Protein AF-A0A8J4QAY8-F1 (afdb_monomer_lite)

Sequence (76 aa):
LLSLEEPWTLVLDDALANSFIAPVTEDIKDDHQLTFEEYERSWEQNEELGLNDIDTSSADGAYHSTDTTMQGQTEV

InterPro domains:
  IPR040141 ZPR1 [PTHR10876] (2-64)
  IPR042451 ZPR1, A/B domain [G3DSA:2.60.120.1040] (1-51)
  IPR056180 ZPR1, jelly-roll domain [PF22794] (3-51)

Organism: NCBI:txid60419

Foldseek 3Di:
DDDDPDDDDDDDDDQVPPDDDDAPDPDNVPRPNDDDDDDHDDPVRCVVVVNVVDDCVVVVVVVVVVVVVVVVPPDD

Radius of gyration: 20.97 Å; chains: 1; bounding box: 33×59×44 Å

Structure (mmCIF, N/CA/C/O backbone):
data_AF-A0A8J4QAY8-F1
#
_entry.id   AF-A0A8J4QAY8-F1
#
loop_
_atom_site.group_PDB
_atom_site.id
_atom_site.type_symbol
_atom_site.label_atom_id
_atom_site.label_alt_id
_atom_site.label_comp_id
_atom_site.label_asym_id
_atom_site.label_entity_id
_atom_site.label_seq_id
_atom_site.pdbx_PDB_ins_code
_atom_site.Cartn_x
_atom_site.Cartn_y
_atom_site.Cartn_z
_atom_site.occupancy
_atom_site.B_iso_or_equiv
_atom_site.auth_seq_id
_atom_site.auth_comp_id
_atom_site.auth_asym_id
_atom_site.auth_atom_id
_atom_site.pdbx_PDB_model_num
ATOM 1 N N . LEU A 1 1 ? -17.133 -17.623 8.146 1.00 50.75 1 LEU A N 1
ATOM 2 C CA . LEU A 1 1 ? -16.198 -16.715 8.845 1.00 50.75 1 LEU A CA 1
ATOM 3 C C . LEU A 1 1 ? -15.319 -17.574 9.736 1.00 50.75 1 LEU A C 1
ATOM 5 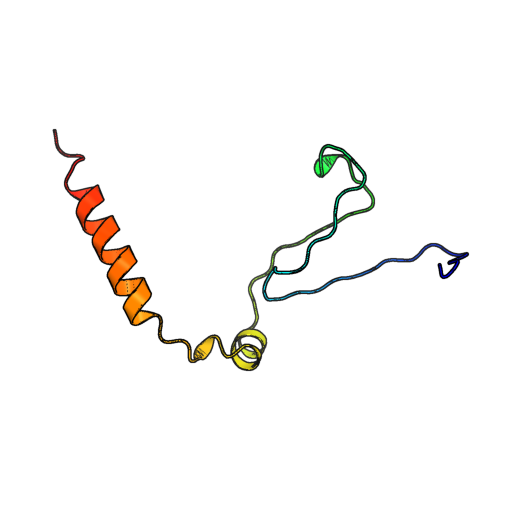O O . LEU A 1 1 ? -15.871 -18.407 10.446 1.00 50.75 1 LEU A O 1
ATOM 9 N N . LEU A 1 2 ? -13.993 -17.450 9.633 1.00 77.31 2 LEU A N 1
ATOM 10 C CA . LEU A 1 2 ? -13.091 -18.041 10.625 1.00 77.31 2 LEU A CA 1
ATOM 11 C C . LEU A 1 2 ? -13.260 -17.270 11.941 1.00 77.31 2 LEU A C 1
ATOM 13 O O . LEU A 1 2 ? -13.351 -16.045 11.914 1.00 77.31 2 LEU A O 1
ATOM 17 N N . SER A 1 3 ? -13.344 -17.985 13.062 1.00 84.06 3 SER A N 1
ATOM 18 C CA . SER A 1 3 ? -13.347 -17.381 14.395 1.00 84.06 3 SER A CA 1
ATOM 19 C C . SER A 1 3 ? -11.915 -17.372 14.912 1.00 84.06 3 SER A C 1
ATOM 21 O O . SER A 1 3 ? -11.280 -18.424 14.948 1.00 84.06 3 SER A O 1
ATOM 23 N N . LEU A 1 4 ? -11.411 -16.196 15.273 1.00 84.25 4 LEU A N 1
ATOM 24 C CA . LEU A 1 4 ? -10.116 -16.027 15.929 1.00 84.25 4 LEU A CA 1
ATOM 25 C C . LEU A 1 4 ? -10.394 -15.729 17.403 1.00 84.25 4 LEU A C 1
ATOM 27 O O . LEU A 1 4 ? -11.123 -14.791 17.713 1.00 84.25 4 LEU A O 1
ATOM 31 N N . GLU A 1 5 ? -9.882 -16.580 18.290 1.00 89.44 5 GLU A N 1
ATOM 32 C CA . GLU A 1 5 ? -10.151 -16.513 19.735 1.00 89.44 5 GLU A CA 1
ATOM 33 C C . GLU A 1 5 ? -9.141 -15.629 20.482 1.00 89.44 5 GLU A C 1
ATOM 35 O O . GLU A 1 5 ? -9.443 -15.130 21.564 1.00 89.44 5 GLU A O 1
ATOM 40 N N . GLU A 1 6 ? -7.971 -15.388 19.886 1.00 92.12 6 GLU A N 1
ATOM 41 C CA . GLU A 1 6 ? -6.890 -14.589 20.466 1.00 92.12 6 GLU A CA 1
ATOM 42 C C . GLU A 1 6 ? -6.583 -13.348 19.607 1.00 92.12 6 GLU A C 1
ATOM 44 O O . GLU A 1 6 ? -6.737 -13.403 18.380 1.00 92.12 6 GLU A O 1
ATOM 49 N N . PRO A 1 7 ? -6.144 -12.227 20.217 1.00 91.81 7 PRO A N 1
ATOM 50 C CA . PRO A 1 7 ? -5.682 -11.053 19.480 1.00 91.81 7 PRO A CA 1
ATOM 51 C C . PRO A 1 7 ? -4.494 -11.372 18.567 1.00 91.81 7 PRO A C 1
ATOM 53 O O . PRO A 1 7 ? -3.625 -12.172 18.912 1.00 91.81 7 PRO A O 1
ATOM 56 N N . TRP A 1 8 ? -4.423 -10.697 17.424 1.00 93.31 8 TRP A N 1
ATOM 57 C CA . TRP A 1 8 ? -3.363 -10.865 16.431 1.00 93.31 8 TRP A CA 1
ATOM 58 C C . TRP A 1 8 ? -3.030 -9.528 15.763 1.00 93.31 8 TRP A C 1
ATOM 60 O O . TRP A 1 8 ? -3.809 -8.578 15.833 1.00 93.31 8 TRP A O 1
ATOM 70 N N . THR A 1 9 ? -1.883 -9.478 15.085 1.00 94.50 9 THR A N 1
ATOM 71 C CA . THR A 1 9 ? -1.439 -8.329 14.285 1.00 94.50 9 THR A CA 1
ATOM 72 C C . THR A 1 9 ? -1.289 -8.761 12.830 1.00 94.50 9 THR A C 1
ATOM 74 O O . THR A 1 9 ? -0.590 -9.734 12.550 1.00 94.50 9 THR A O 1
ATOM 77 N N . LEU A 1 10 ? -1.941 -8.056 11.903 1.00 94.12 10 LEU A N 1
ATOM 78 C CA . LEU A 1 10 ? -1.691 -8.194 10.466 1.00 94.12 10 LEU A CA 1
ATOM 79 C C . LEU A 1 10 ? -0.667 -7.145 10.065 1.00 94.12 10 LEU A C 1
ATOM 81 O O . LEU A 1 10 ? -0.869 -5.960 10.309 1.00 94.12 10 LEU A O 1
ATOM 85 N N . VAL A 1 11 ? 0.404 -7.599 9.425 1.00 95.75 11 VAL A N 1
ATOM 86 C CA . VAL A 1 11 ? 1.359 -6.733 8.740 1.00 95.75 11 VAL A CA 1
ATOM 87 C C . VAL A 1 11 ? 1.110 -6.900 7.251 1.00 95.75 11 VAL A C 1
ATOM 89 O O . VAL A 1 11 ? 1.161 -8.021 6.741 1.00 95.75 11 VAL A O 1
ATOM 92 N N . LEU A 1 12 ? 0.789 -5.800 6.578 1.00 96.69 12 LEU A N 1
ATOM 93 C CA . LEU A 1 12 ? 0.593 -5.754 5.137 1.00 96.69 12 LEU A CA 1
ATOM 94 C C . LEU A 1 12 ? 1.682 -4.863 4.548 1.00 96.69 12 LEU A C 1
ATOM 96 O O . LEU A 1 12 ? 1.706 -3.669 4.824 1.00 96.69 12 LEU A O 1
ATOM 100 N N . ASP A 1 13 ? 2.575 -5.467 3.772 1.00 95.94 13 ASP A N 1
ATOM 101 C CA . ASP A 1 13 ? 3.681 -4.787 3.107 1.00 95.94 13 ASP A CA 1
ATOM 102 C C . ASP A 1 13 ? 3.445 -4.820 1.591 1.00 95.94 13 ASP A C 1
ATOM 104 O O . ASP A 1 13 ? 3.343 -5.896 0.997 1.00 95.94 13 ASP A O 1
ATOM 108 N N . ASP A 1 14 ? 3.293 -3.644 0.982 1.00 96.31 14 ASP A N 1
ATOM 109 C CA . ASP A 1 14 ? 3.038 -3.479 -0.447 1.00 96.31 14 ASP A CA 1
ATOM 110 C C . ASP A 1 14 ? 3.885 -2.337 -1.015 1.00 96.31 14 ASP A C 1
ATOM 112 O O . ASP A 1 14 ? 3.541 -1.159 -0.906 1.00 96.31 14 ASP A O 1
ATOM 116 N N . ALA A 1 15 ? 4.967 -2.715 -1.692 1.00 95.62 15 ALA A N 1
ATOM 117 C CA . ALA A 1 15 ? 5.912 -1.804 -2.327 1.00 95.62 15 ALA A CA 1
ATOM 118 C C . ALA A 1 15 ? 5.284 -0.898 -3.403 1.00 95.62 15 ALA A C 1
ATOM 120 O O . ALA A 1 15 ? 5.854 0.139 -3.739 1.00 95.62 15 ALA A O 1
ATOM 121 N N . LEU A 1 16 ? 4.133 -1.267 -3.974 1.00 94.88 16 LEU A N 1
ATOM 122 C CA . LEU A 1 16 ? 3.437 -0.454 -4.975 1.00 94.88 16 LEU A CA 1
ATOM 123 C C . LEU A 1 16 ? 2.361 0.459 -4.378 1.00 94.88 16 LEU A C 1
ATOM 125 O O . LEU A 1 16 ? 1.745 1.208 -5.135 1.00 94.88 16 LEU A O 1
ATOM 129 N N . ALA A 1 17 ? 2.129 0.396 -3.063 1.00 94.25 17 ALA A N 1
ATOM 130 C CA . ALA A 1 17 ? 1.088 1.154 -2.369 1.00 94.25 17 ALA A CA 1
ATOM 131 C C . ALA A 1 17 ? -0.323 0.983 -2.984 1.00 94.25 17 ALA A C 1
ATOM 133 O O . ALA A 1 17 ? -1.138 1.905 -2.969 1.00 94.25 17 ALA A O 1
ATOM 134 N N . ASN A 1 18 ? -0.626 -0.198 -3.535 1.00 95.75 18 ASN A N 1
ATOM 135 C CA . ASN A 1 18 ? -1.929 -0.507 -4.140 1.00 95.75 18 ASN A CA 1
ATOM 136 C C . ASN A 1 18 ? -2.919 -1.128 -3.142 1.00 95.75 18 ASN A C 1
ATOM 138 O O . ASN A 1 18 ? -4.120 -1.218 -3.411 1.00 95.75 18 ASN A O 1
ATOM 142 N N . SER A 1 19 ? -2.417 -1.593 -2.006 1.00 96.00 19 SER A N 1
ATOM 143 C CA . SER A 1 19 ? -3.192 -2.186 -0.929 1.00 96.00 19 SER A CA 1
ATOM 144 C C . SER A 1 19 ? -3.835 -1.121 -0.041 1.00 96.00 19 SER A C 1
ATOM 146 O O . SER A 1 19 ? -3.271 -0.056 0.192 1.00 96.00 19 SER A O 1
ATOM 148 N N . PHE A 1 20 ? -5.022 -1.421 0.493 1.00 94.31 20 PHE A N 1
ATOM 149 C CA . PHE A 1 20 ? -5.777 -0.497 1.340 1.00 94.31 20 PHE A CA 1
ATOM 150 C C . PHE A 1 20 ? -6.458 -1.222 2.504 1.00 94.31 20 PHE A C 1
ATOM 152 O O . PHE A 1 20 ? -7.107 -2.253 2.312 1.00 94.31 20 PHE A O 1
ATOM 159 N N . ILE A 1 21 ? -6.352 -0.640 3.701 1.00 94.56 21 ILE A N 1
ATOM 160 C CA . ILE A 1 21 ? -7.082 -1.050 4.903 1.00 94.56 21 ILE A CA 1
ATOM 161 C C . ILE A 1 21 ? -7.982 0.116 5.311 1.00 94.56 21 ILE A C 1
ATOM 163 O O . ILE A 1 21 ? -7.502 1.222 5.550 1.00 94.56 21 ILE A O 1
ATOM 167 N N . ALA A 1 22 ? -9.290 -0.132 5.386 1.00 94.31 22 ALA A N 1
ATOM 168 C CA . ALA A 1 22 ? -10.245 0.874 5.833 1.00 94.31 22 ALA A CA 1
ATOM 169 C C . ALA A 1 22 ? -10.105 1.105 7.350 1.00 94.31 22 ALA A C 1
ATOM 171 O O . ALA A 1 22 ? -10.169 0.123 8.097 1.00 94.31 22 ALA A O 1
ATOM 172 N N . PRO A 1 23 ? -9.963 2.362 7.814 1.00 94.25 23 PRO A N 1
ATOM 173 C CA . PRO A 1 23 ? -10.047 2.684 9.234 1.00 94.25 23 PRO A CA 1
ATOM 174 C C . PRO A 1 23 ?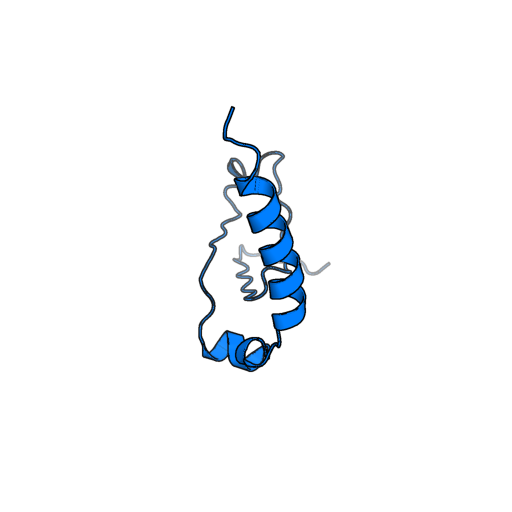 -11.407 2.282 9.807 1.00 94.25 23 PRO A C 1
ATOM 176 O O . PRO A 1 23 ? -12.427 2.306 9.111 1.00 94.25 23 PRO A O 1
ATOM 179 N N . VAL A 1 24 ? -11.434 1.930 11.090 1.00 94.06 24 VAL A N 1
ATOM 180 C CA . VAL A 1 24 ? -12.690 1.626 11.797 1.00 94.06 24 VAL A CA 1
ATOM 181 C C . VAL A 1 24 ? -13.401 2.911 12.252 1.00 94.06 24 VAL A C 1
ATOM 183 O O . VAL A 1 24 ? -14.604 2.898 12.517 1.00 94.06 24 VAL A O 1
ATOM 186 N N . THR A 1 25 ? -12.669 4.023 12.332 1.00 94.50 25 THR A N 1
ATOM 187 C CA . THR A 1 25 ? -13.150 5.356 12.723 1.00 94.50 25 THR A CA 1
ATOM 188 C C . THR A 1 25 ? -13.351 6.278 11.515 1.00 94.50 25 THR A C 1
ATOM 190 O O . THR A 1 25 ? -12.851 6.020 10.425 1.00 94.50 25 THR A O 1
ATOM 193 N N . GLU A 1 26 ? -14.080 7.383 11.714 1.00 92.69 26 GLU A N 1
ATOM 194 C CA . GLU A 1 26 ? -14.302 8.409 10.676 1.00 92.69 26 GLU A CA 1
ATOM 195 C C . GLU A 1 26 ? -13.009 9.144 10.289 1.00 92.69 26 GLU A C 1
ATOM 197 O O . GLU A 1 26 ? -12.773 9.432 9.118 1.00 92.69 26 GLU A O 1
ATOM 202 N N . ASP A 1 27 ? -12.165 9.455 11.277 1.00 92.06 27 ASP A N 1
ATOM 203 C CA . ASP A 1 27 ? -10.843 10.040 11.066 1.00 92.06 27 ASP A CA 1
ATOM 204 C C . ASP A 1 27 ? -9.775 8.998 11.404 1.00 92.06 27 ASP A C 1
ATOM 206 O O . ASP A 1 27 ? -9.801 8.394 12.480 1.00 92.06 27 ASP A O 1
ATOM 210 N N . ILE A 1 28 ? -8.822 8.799 10.492 1.00 90.75 28 ILE A N 1
ATOM 211 C CA . ILE A 1 28 ? -7.733 7.828 10.642 1.00 90.75 28 ILE A CA 1
ATOM 212 C C . ILE A 1 28 ? -6.881 8.094 11.886 1.00 90.75 28 ILE A C 1
ATOM 214 O O . ILE A 1 28 ? -6.361 7.156 12.483 1.00 90.75 28 ILE A O 1
ATOM 218 N N . LYS A 1 29 ? -6.770 9.355 12.325 1.00 91.25 29 LYS A N 1
ATOM 219 C CA . LYS A 1 29 ? -6.002 9.709 13.532 1.00 91.25 29 LYS A CA 1
ATOM 220 C C . LYS A 1 29 ? -6.610 9.140 14.821 1.00 91.25 29 LYS A C 1
ATOM 222 O O . LYS A 1 29 ? -5.917 9.065 15.834 1.00 91.25 29 LYS A O 1
ATOM 227 N N . ASP A 1 30 ? -7.892 8.778 14.778 1.00 95.50 30 ASP A N 1
ATOM 228 C CA . ASP A 1 30 ? -8.635 8.239 15.914 1.00 95.50 30 ASP A CA 1
ATOM 229 C C . ASP A 1 30 ? -8.593 6.694 15.950 1.00 95.50 30 ASP A C 1
ATOM 231 O O . ASP A 1 30 ? -9.032 6.092 16.933 1.00 95.50 30 ASP A O 1
ATOM 235 N N . ASP A 1 31 ? -8.044 6.032 14.920 1.00 95.88 31 ASP A N 1
ATOM 236 C CA . ASP A 1 31 ? -7.874 4.576 14.894 1.00 95.88 31 ASP A CA 1
ATOM 237 C C . ASP A 1 31 ? -6.550 4.167 15.560 1.00 95.88 31 ASP A C 1
ATOM 239 O O . ASP A 1 31 ? -5.472 4.251 14.980 1.00 95.88 31 ASP A O 1
ATOM 243 N N . HIS A 1 32 ? -6.621 3.702 16.808 1.00 94.62 32 HIS A N 1
ATOM 244 C CA . HIS A 1 32 ? -5.443 3.256 17.564 1.00 94.62 32 HIS A CA 1
ATOM 245 C C . HIS A 1 32 ? -4.997 1.817 17.250 1.00 94.62 32 HIS A C 1
ATOM 247 O O . HIS A 1 32 ? -4.016 1.351 17.832 1.00 94.62 32 HIS A O 1
ATOM 253 N N . GLN A 1 33 ? -5.722 1.093 16.391 1.00 95.00 33 GLN A N 1
ATOM 254 C CA . GLN A 1 33 ? -5.402 -0.287 15.998 1.00 95.00 33 GLN A CA 1
ATOM 255 C C 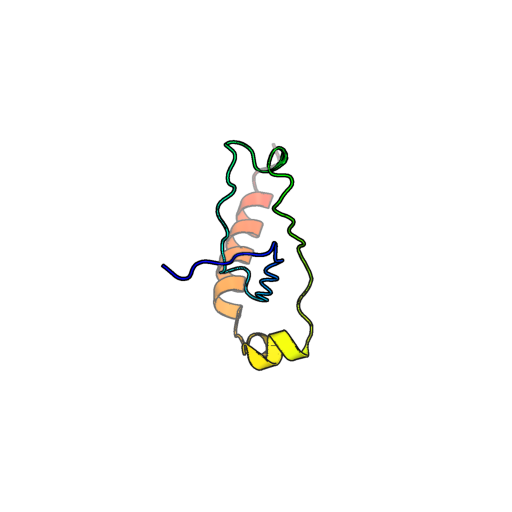. GLN A 1 33 ? -4.750 -0.368 14.614 1.00 95.00 33 GLN A C 1
ATOM 257 O O . GLN A 1 33 ? -4.272 -1.436 14.231 1.00 95.00 33 GLN A O 1
ATOM 262 N N . LEU A 1 34 ? -4.717 0.746 13.880 1.00 95.00 34 LEU A N 1
ATOM 263 C CA . LEU A 1 34 ? -4.115 0.854 12.561 1.00 95.00 34 LEU A CA 1
ATOM 264 C C . LEU A 1 34 ? -2.879 1.756 12.611 1.00 95.00 34 LEU A C 1
ATOM 266 O O . LEU A 1 34 ? -2.927 2.892 13.072 1.00 95.00 34 LEU A O 1
ATOM 270 N N . THR A 1 35 ? -1.766 1.257 12.085 1.00 94.31 35 THR A N 1
ATOM 271 C CA . THR A 1 35 ? -0.537 2.029 11.873 1.00 94.31 35 THR A CA 1
ATOM 272 C C . THR A 1 35 ? -0.068 1.822 10.443 1.00 94.31 35 THR A C 1
ATOM 274 O O . THR A 1 35 ? -0.145 0.701 9.941 1.00 94.31 35 THR A O 1
ATOM 277 N N . PHE A 1 36 ? 0.443 2.872 9.806 1.00 94.06 36 PHE A N 1
ATOM 278 C CA . PHE A 1 36 ? 1.028 2.798 8.471 1.00 94.06 36 PHE A CA 1
ATOM 279 C C . PHE A 1 36 ? 2.346 3.567 8.429 1.00 94.06 36 PHE A C 1
ATOM 281 O O . PHE A 1 36 ? 2.538 4.534 9.170 1.00 94.06 36 PHE A O 1
ATOM 288 N N . GLU A 1 37 ? 3.242 3.127 7.555 1.00 94.94 37 GLU A N 1
ATOM 289 C CA . GLU A 1 37 ? 4.488 3.811 7.246 1.00 94.94 37 GLU A CA 1
ATOM 290 C C . GLU A 1 37 ? 4.691 3.824 5.733 1.00 94.94 37 GLU A C 1
ATOM 292 O O . GLU A 1 37 ? 4.340 2.872 5.038 1.00 94.94 37 GLU A O 1
ATOM 297 N N . GLU A 1 38 ? 5.233 4.927 5.231 1.00 95.50 38 GLU A N 1
ATOM 298 C CA . GLU A 1 38 ? 5.679 5.036 3.848 1.00 95.50 38 GLU A CA 1
ATOM 299 C C . GLU A 1 38 ? 7.187 4.815 3.818 1.00 95.50 38 GLU A C 1
ATOM 301 O O . GLU A 1 38 ? 7.920 5.329 4.670 1.00 95.50 38 GLU A O 1
ATOM 306 N N . TYR A 1 39 ? 7.656 4.053 2.836 1.00 95.75 39 TYR A N 1
ATOM 307 C CA . TYR A 1 39 ? 9.069 3.752 2.677 1.00 95.75 39 TYR A CA 1
ATOM 308 C C . TYR A 1 39 ? 9.493 3.867 1.214 1.00 95.75 39 TYR A C 1
ATOM 310 O O . TYR A 1 39 ? 8.696 3.689 0.293 1.00 95.75 39 TYR A O 1
ATOM 318 N N . GLU A 1 40 ? 10.776 4.157 1.006 1.00 96.75 40 GLU A N 1
ATOM 319 C CA . GLU A 1 40 ? 11.372 4.120 -0.326 1.00 96.75 40 GLU A CA 1
ATOM 320 C C . GLU A 1 40 ? 11.679 2.670 -0.700 1.00 96.75 40 GLU A C 1
ATOM 322 O O . GLU A 1 40 ? 12.332 1.950 0.063 1.00 96.75 40 GLU A O 1
ATOM 327 N N . ARG A 1 41 ? 11.221 2.244 -1.879 1.00 97.31 41 ARG A N 1
ATOM 328 C CA . ARG A 1 41 ? 11.503 0.899 -2.392 1.00 97.31 41 ARG A CA 1
ATOM 329 C C . ARG A 1 41 ? 13.007 0.679 -2.513 1.00 97.31 41 ARG A C 1
ATOM 331 O O . ARG A 1 41 ? 13.750 1.545 -2.972 1.00 97.31 41 ARG A O 1
ATOM 338 N N . SER A 1 42 ? 13.446 -0.522 -2.163 1.00 97.44 42 SER A N 1
ATOM 339 C CA . SER A 1 42 ? 14.800 -0.978 -2.473 1.00 97.44 42 SER A CA 1
ATOM 340 C C . SER A 1 42 ? 15.003 -1.142 -3.982 1.00 97.44 42 SER A C 1
ATOM 342 O O . SER A 1 42 ? 14.052 -1.273 -4.759 1.00 97.44 42 SER A O 1
ATOM 344 N N . TRP A 1 43 ? 16.269 -1.167 -4.399 1.00 97.50 43 TRP A N 1
ATOM 345 C CA . TRP A 1 43 ? 16.621 -1.395 -5.798 1.00 97.50 43 TRP A CA 1
ATOM 346 C C . TRP A 1 43 ? 16.124 -2.763 -6.287 1.00 97.50 43 TRP A C 1
ATOM 348 O O . TRP A 1 43 ? 15.569 -2.863 -7.379 1.00 97.50 43 TRP A O 1
ATOM 358 N N . GLU A 1 44 ? 16.248 -3.795 -5.452 1.00 97.69 44 GLU A N 1
ATOM 359 C CA . GLU A 1 44 ? 15.799 -5.157 -5.741 1.00 97.69 44 GLU A CA 1
ATOM 360 C C . GLU A 1 44 ? 14.275 -5.244 -5.892 1.00 97.69 44 GLU A C 1
ATOM 362 O O . GLU A 1 44 ? 13.792 -5.930 -6.790 1.00 97.69 44 GLU A O 1
ATOM 367 N N . GLN A 1 45 ? 13.513 -4.513 -5.069 1.00 97.12 45 GLN A N 1
ATOM 368 C CA . GLN A 1 45 ? 12.056 -4.421 -5.226 1.00 97.12 45 GLN A CA 1
ATOM 369 C C . GLN A 1 45 ? 11.677 -3.753 -6.553 1.00 97.12 45 GLN A C 1
ATOM 371 O O . GLN A 1 45 ? 10.764 -4.215 -7.232 1.00 97.12 45 GLN A O 1
ATOM 376 N N . ASN A 1 46 ? 12.375 -2.686 -6.954 1.00 97.19 46 ASN A N 1
ATOM 377 C CA . ASN A 1 46 ? 12.135 -2.054 -8.25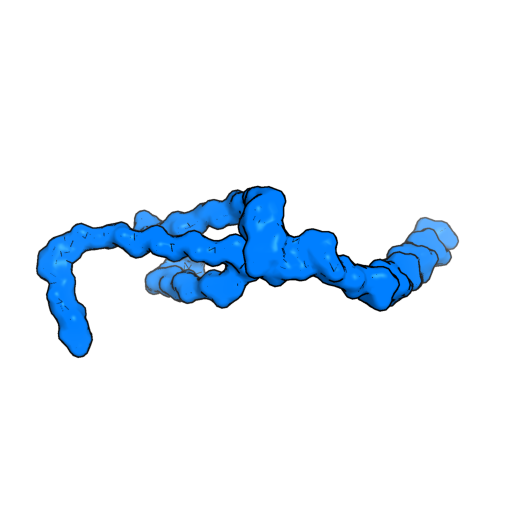4 1.00 97.19 46 ASN A CA 1
ATOM 378 C C . ASN A 1 46 ? 12.470 -2.989 -9.421 1.00 97.19 46 ASN A C 1
ATOM 380 O O . ASN A 1 46 ? 11.748 -2.992 -10.418 1.00 97.19 46 ASN A O 1
ATOM 384 N N . GLU A 1 47 ? 13.523 -3.793 -9.290 1.00 96.81 47 GLU A N 1
ATOM 385 C CA . GLU A 1 47 ? 13.914 -4.779 -10.297 1.00 96.81 47 GLU A CA 1
ATOM 386 C C . GLU A 1 47 ? 12.855 -5.877 -10.448 1.00 96.81 47 GLU A C 1
ATOM 388 O O . GLU A 1 47 ? 12.411 -6.160 -11.559 1.00 96.81 47 GLU A O 1
ATOM 393 N N . GLU A 1 48 ? 12.380 -6.448 -9.338 1.00 95.75 48 GLU A N 1
ATOM 394 C CA . GLU A 1 48 ? 11.337 -7.484 -9.350 1.00 95.75 48 GLU A CA 1
ATOM 395 C C . GLU A 1 48 ? 10.026 -6.981 -9.973 1.00 95.75 48 GLU A C 1
ATOM 397 O O . GLU A 1 48 ? 9.326 -7.722 -10.668 1.00 95.75 48 GLU A O 1
ATOM 402 N N . LEU A 1 49 ? 9.714 -5.702 -9.767 1.00 94.75 49 LEU A N 1
ATOM 403 C CA . LEU A 1 49 ? 8.533 -5.045 -10.319 1.00 94.75 49 LEU A CA 1
ATOM 404 C C . LEU A 1 49 ? 8.729 -4.545 -11.764 1.00 94.75 49 LEU A C 1
ATOM 406 O O . LEU A 1 49 ? 7.779 -4.029 -12.356 1.00 94.75 49 LEU A O 1
ATOM 410 N N . GLY A 1 50 ? 9.930 -4.683 -12.341 1.00 94.88 50 GLY A N 1
ATOM 411 C CA . GLY A 1 50 ? 10.264 -4.221 -13.694 1.00 94.88 50 GLY A CA 1
ATOM 412 C C . GLY A 1 50 ? 10.309 -2.697 -13.844 1.00 94.88 50 GLY A C 1
ATOM 413 O O . GLY A 1 50 ? 10.176 -2.171 -14.948 1.00 94.88 50 GLY A O 1
ATOM 414 N N . LEU A 1 51 ? 10.457 -1.971 -12.735 1.00 94.88 51 LEU A N 1
ATOM 415 C CA . LEU A 1 51 ? 10.433 -0.509 -12.705 1.00 94.88 51 LEU A CA 1
ATOM 416 C C . LEU A 1 51 ? 11.758 0.107 -13.152 1.00 94.88 51 LEU A C 1
ATOM 418 O O . LEU A 1 51 ? 11.759 1.230 -13.642 1.00 94.88 51 LEU A O 1
ATOM 422 N N . ASN A 1 52 ? 12.875 -0.610 -13.016 1.00 95.44 52 ASN A N 1
ATOM 423 C CA . ASN A 1 52 ? 14.184 -0.110 -13.446 1.00 95.44 52 ASN A CA 1
ATOM 424 C C . ASN A 1 52 ? 14.300 0.017 -14.976 1.00 95.44 52 ASN A C 1
ATOM 426 O O . ASN A 1 52 ? 15.038 0.870 -15.464 1.00 95.44 52 ASN A O 1
ATOM 430 N N . ASP A 1 53 ? 13.544 -0.795 -15.720 1.00 95.19 53 ASP A N 1
ATOM 431 C CA . ASP A 1 53 ? 13.578 -0.857 -17.186 1.00 95.19 53 ASP A CA 1
ATOM 432 C C . ASP A 1 53 ? 12.463 -0.037 -17.861 1.00 95.19 53 ASP A C 1
ATOM 434 O O . ASP A 1 53 ? 12.313 -0.071 -19.086 1.00 95.19 53 ASP A O 1
ATOM 438 N N . ILE A 1 54 ? 11.638 0.676 -17.086 1.00 94.69 54 ILE A N 1
ATOM 439 C CA . ILE A 1 54 ? 10.483 1.393 -17.630 1.00 94.69 54 ILE A CA 1
ATOM 440 C C . ILE A 1 54 ? 10.925 2.608 -18.464 1.00 94.69 54 ILE A C 1
ATOM 442 O O . ILE A 1 54 ? 11.636 3.492 -17.993 1.00 94.69 54 ILE A O 1
ATOM 446 N N . ASP A 1 55 ? 10.472 2.679 -19.719 1.00 93.69 55 ASP A N 1
ATOM 447 C CA . ASP A 1 55 ? 10.688 3.855 -20.567 1.00 93.69 55 ASP A CA 1
ATOM 448 C C . ASP A 1 55 ? 9.672 4.951 -20.219 1.00 93.69 55 ASP A C 1
ATOM 450 O O . ASP A 1 55 ? 8.501 4.898 -20.609 1.00 93.69 55 ASP A O 1
ATOM 454 N N . THR A 1 56 ? 10.127 5.964 -19.483 1.00 91.62 56 THR A N 1
ATOM 455 C CA . THR A 1 56 ? 9.311 7.120 -19.089 1.00 91.62 56 THR A CA 1
ATOM 456 C C . THR A 1 56 ? 9.342 8.263 -20.099 1.00 91.62 56 THR A C 1
ATOM 458 O O . THR A 1 56 ? 8.615 9.236 -19.909 1.00 91.62 56 THR A O 1
ATOM 461 N N . SER A 1 57 ? 10.091 8.157 -21.205 1.00 92.00 57 SER A N 1
ATOM 462 C CA . SER A 1 57 ? 10.357 9.279 -22.126 1.00 92.00 57 SER A CA 1
ATOM 463 C C . SER A 1 57 ? 9.095 9.962 -22.664 1.00 92.00 57 SER A C 1
ATOM 465 O O . SER A 1 57 ? 9.056 11.181 -22.844 1.00 92.00 57 SER A O 1
ATOM 467 N N . SER A 1 58 ? 8.029 9.188 -22.884 1.00 90.62 58 SER A N 1
ATOM 468 C CA . SER A 1 58 ? 6.731 9.709 -23.323 1.00 90.62 58 SER A CA 1
ATOM 469 C C . SER A 1 58 ? 6.035 10.540 -22.238 1.00 90.62 58 SER A C 1
ATOM 471 O O . SER A 1 58 ? 5.480 11.599 -22.535 1.00 90.62 58 SER A O 1
ATOM 473 N N . ALA A 1 59 ? 6.074 10.081 -20.984 1.00 89.25 59 ALA A N 1
ATOM 474 C CA . ALA A 1 59 ? 5.545 10.826 -19.845 1.00 89.25 59 ALA A CA 1
ATOM 475 C C . ALA A 1 59 ? 6.400 12.071 -19.577 1.00 89.25 59 ALA A C 1
ATOM 477 O O . ALA A 1 59 ? 5.858 13.166 -19.425 1.00 89.25 59 ALA A O 1
ATOM 478 N N . ASP A 1 60 ? 7.724 11.930 -19.627 1.00 88.56 60 ASP A N 1
ATOM 479 C CA . ASP A 1 60 ? 8.666 13.033 -19.456 1.00 88.56 60 ASP A CA 1
ATOM 480 C C . ASP A 1 60 ? 8.384 14.143 -20.472 1.00 88.56 60 ASP A C 1
ATOM 482 O O . ASP A 1 60 ? 8.242 15.305 -20.091 1.00 88.56 60 ASP A O 1
ATOM 486 N N . GLY A 1 61 ? 8.186 13.800 -21.748 1.00 89.69 61 GLY A N 1
ATOM 487 C CA . GLY A 1 61 ? 7.799 14.767 -22.777 1.00 89.69 61 GLY A CA 1
ATOM 488 C C . GLY A 1 61 ? 6.491 15.507 -22.467 1.00 89.69 61 GLY A C 1
ATOM 489 O O . GLY A 1 61 ? 6.397 16.715 -22.698 1.00 89.69 61 GLY A O 1
ATOM 490 N N . ALA A 1 62 ? 5.492 14.821 -21.905 1.00 87.50 62 ALA A N 1
ATOM 491 C CA . ALA A 1 62 ? 4.214 15.429 -21.537 1.00 87.50 62 ALA A CA 1
ATOM 492 C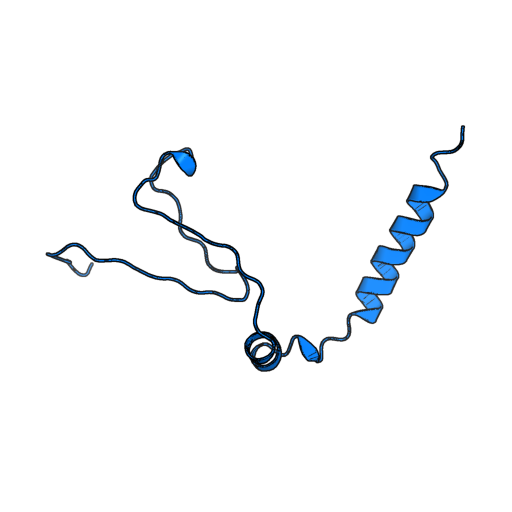 C . ALA A 1 62 ? 4.345 16.404 -20.352 1.00 87.50 62 ALA A C 1
ATOM 494 O O . ALA A 1 62 ? 3.848 17.529 -20.430 1.00 87.50 62 ALA A O 1
ATOM 495 N N . TYR A 1 63 ? 5.050 16.014 -19.286 1.00 80.56 63 TYR A N 1
ATOM 496 C CA . TYR A 1 63 ? 5.170 16.827 -18.069 1.00 80.56 63 TYR A CA 1
ATOM 497 C C . TYR A 1 63 ? 6.159 17.997 -18.217 1.00 80.56 63 TYR A C 1
ATOM 499 O O . TYR A 1 63 ? 5.876 19.104 -17.749 1.00 80.56 63 TYR A O 1
ATOM 507 N N . HIS A 1 64 ? 7.258 17.826 -18.960 1.00 76.31 64 HIS A N 1
ATOM 508 C CA . HIS A 1 64 ? 8.196 18.924 -19.243 1.00 76.31 64 HIS A CA 1
ATOM 509 C C . HIS A 1 64 ? 7.577 20.012 -20.141 1.00 76.31 64 HIS A C 1
ATOM 511 O O . HIS A 1 64 ? 7.920 21.195 -20.031 1.00 76.31 64 HIS A O 1
ATOM 517 N N . SER A 1 65 ? 6.616 19.646 -20.998 1.00 63.69 65 SER A N 1
ATOM 518 C CA . SER A 1 65 ? 5.876 20.607 -21.827 1.00 63.69 65 SER A CA 1
ATOM 519 C C . SER A 1 65 ? 4.974 21.524 -20.987 1.00 63.69 65 SER A C 1
ATOM 521 O O . SER A 1 65 ? 4.818 22.708 -21.297 1.00 63.69 65 SER A O 1
ATOM 523 N N . THR A 1 66 ? 4.404 21.013 -19.892 1.00 58.22 66 THR A N 1
ATOM 524 C CA . THR A 1 66 ? 3.520 21.792 -19.009 1.00 58.22 66 THR A CA 1
ATOM 525 C C . THR A 1 66 ? 4.271 22.732 -18.067 1.00 58.22 66 THR A C 1
ATOM 527 O O . THR A 1 66 ? 3.801 23.845 -17.839 1.00 58.22 66 THR A O 1
ATOM 530 N N . ASP A 1 67 ? 5.461 22.351 -17.596 1.00 57.34 67 ASP A N 1
ATOM 531 C CA . ASP A 1 67 ? 6.287 23.186 -16.705 1.00 57.34 67 ASP A CA 1
ATOM 532 C C . ASP A 1 67 ? 6.834 24.427 -17.441 1.00 57.34 67 ASP A C 1
ATOM 534 O O . ASP A 1 67 ? 6.740 25.563 -16.970 1.00 57.34 67 ASP A O 1
ATOM 538 N N . THR A 1 68 ? 7.262 24.232 -18.694 1.00 54.50 68 THR A N 1
ATOM 539 C CA . THR A 1 68 ? 7.728 25.316 -19.580 1.00 54.50 68 THR A CA 1
ATOM 540 C C . THR A 1 68 ? 6.624 26.340 -19.882 1.00 54.50 68 THR A C 1
ATOM 542 O O . THR A 1 68 ? 6.895 27.526 -20.061 1.00 54.50 68 THR A O 1
ATOM 545 N N . THR A 1 69 ? 5.360 25.905 -19.913 1.00 53.31 69 THR A N 1
ATOM 546 C CA . THR A 1 69 ? 4.217 26.779 -20.224 1.00 53.31 69 THR A CA 1
ATOM 547 C C . THR A 1 69 ? 3.739 27.568 -18.994 1.00 53.31 69 THR A C 1
ATOM 549 O O . THR A 1 69 ? 3.224 28.676 -19.142 1.00 53.31 69 THR A O 1
ATOM 552 N N . MET A 1 70 ? 3.952 27.046 -17.779 1.00 55.03 70 MET A N 1
ATOM 553 C CA . MET A 1 70 ? 3.560 27.688 -16.513 1.00 55.03 70 MET A CA 1
ATOM 554 C C . MET A 1 70 ? 4.575 28.740 -16.025 1.00 55.03 70 MET A C 1
ATOM 556 O O . MET A 1 70 ? 4.178 29.713 -15.389 1.00 55.03 70 MET A O 1
ATOM 560 N N . GLN A 1 71 ? 5.869 28.608 -16.348 1.00 52.19 71 GLN A N 1
ATOM 561 C CA . GLN A 1 71 ? 6.893 29.603 -15.966 1.00 52.19 71 GLN A CA 1
ATOM 562 C C . GLN A 1 71 ? 6.857 30.891 -16.813 1.00 52.19 71 GLN A C 1
ATOM 564 O O . GLN A 1 71 ? 7.415 31.908 -16.410 1.00 52.19 71 GLN A O 1
ATOM 569 N N . GLY A 1 72 ? 6.168 30.887 -17.961 1.00 50.56 72 GLY A N 1
ATOM 570 C CA . GLY A 1 72 ? 6.062 32.044 -18.862 1.00 50.56 72 GLY A CA 1
ATOM 571 C C . GLY A 1 72 ? 4.940 33.046 -18.550 1.00 50.56 72 GLY A C 1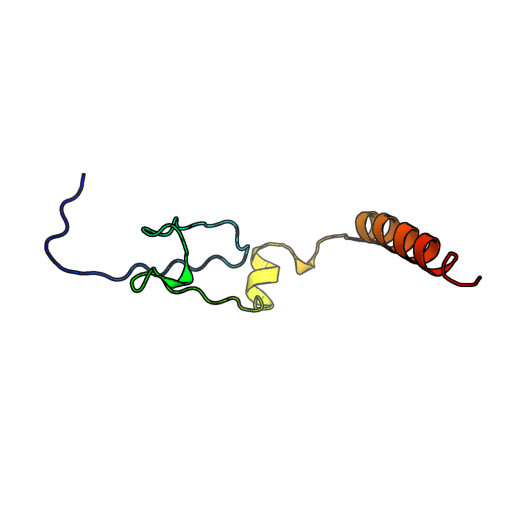
ATOM 572 O O . GLY A 1 72 ? 4.787 34.008 -19.298 1.00 50.56 72 GLY A O 1
ATOM 573 N N . GLN A 1 73 ? 4.130 32.837 -17.502 1.00 49.91 73 GLN A N 1
ATOM 574 C CA . GLN A 1 73 ? 2.984 33.707 -17.167 1.00 49.91 73 GLN A CA 1
ATOM 575 C C . GLN A 1 73 ? 3.109 34.467 -15.833 1.00 49.91 73 GLN A C 1
ATOM 577 O O . GLN A 1 73 ? 2.179 35.182 -15.465 1.00 49.91 73 GLN A O 1
ATOM 582 N N . THR A 1 74 ? 4.247 34.384 -15.134 1.00 48.22 74 THR A N 1
ATOM 583 C CA . THR A 1 74 ? 4.456 35.066 -13.836 1.00 48.22 74 THR A CA 1
ATOM 584 C C . THR A 1 74 ? 5.330 36.326 -13.916 1.00 48.22 74 THR A C 1
ATOM 586 O O . THR A 1 74 ? 5.822 36.792 -12.892 1.00 48.22 74 THR A O 1
ATOM 589 N N . GLU A 1 75 ? 5.509 36.911 -15.102 1.00 44.44 75 GLU A N 1
ATOM 590 C CA . GLU A 1 75 ? 6.086 38.255 -15.256 1.00 44.44 75 GLU A CA 1
ATOM 591 C C . GLU A 1 75 ? 5.033 39.227 -15.814 1.00 44.44 75 GLU A C 1
ATOM 593 O O . GLU A 1 75 ? 4.897 39.400 -17.025 1.00 44.44 75 GLU A O 1
ATOM 598 N N . VAL A 1 76 ? 4.277 39.859 -14.908 1.00 42.28 76 VAL A N 1
ATOM 599 C CA . VAL A 1 76 ? 3.618 41.167 -15.098 1.00 42.28 76 VAL A CA 1
ATOM 600 C C . VAL A 1 76 ? 3.550 41.911 -13.775 1.00 42.28 76 VAL A C 1
ATOM 602 O O . VAL A 1 76 ? 3.156 41.283 -12.768 1.00 42.28 76 VAL A O 1
#

pLDDT: mean 86.17, std 16.05, range [42.28, 97.69]

Secondary structure (DSSP, 8-state):
-----S--------TTS------SSSSGGG-TT------PPPHHHHHHTT-TT---HHHHHHHHHHHHHHGGG---